Protein AF-A0A4D4J671-F1 (afdb_monomer_lite)

pLDDT: mean 84.57, std 7.19, range [67.38, 94.12]

Organism: NCBI:txid1931992

Radius of gyration: 20.38 Å; chains: 1; bounding box: 47×34×47 Å

Foldseek 3Di:
DKAWPVRHDADWADPDPPDIDGDDDVPTDMDDDDPPPDDDPDDDDDDDDDDDPDPDDD

Sequence (58 aa):
MVRDAAGRTRDHRDLGGGTIQVDLRRGEETVVYRAGDRPHLEVGPVPCAPADPWGLPS

Secondary structure (DSSP, 8-state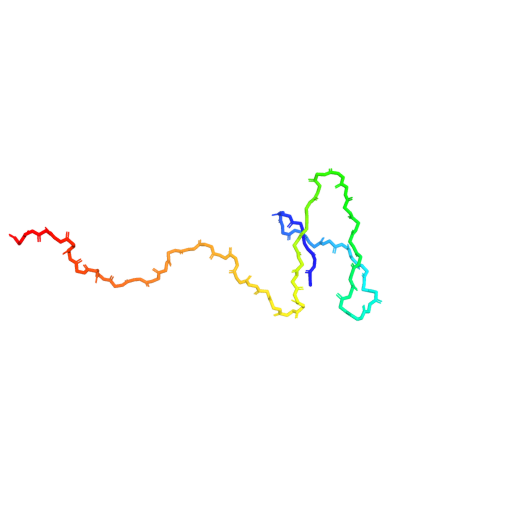):
-EEETT--B---EEEETTEEE----TT--EEE--TT--------PPP-PPPPPSS---

Structure (mmCIF, N/CA/C/O backbone):
data_AF-A0A4D4J671-F1
#
_entry.id   AF-A0A4D4J671-F1
#
loop_
_atom_site.group_PDB
_atom_site.id
_atom_site.type_symbol
_atom_site.label_atom_id
_atom_site.label_alt_id
_atom_site.label_comp_id
_atom_site.label_asym_id
_atom_site.label_entity_id
_atom_site.label_seq_id
_atom_site.pdbx_PDB_ins_code
_atom_site.Cartn_x
_atom_site.Cartn_y
_atom_site.Cartn_z
_atom_site.occupancy
_atom_site.B_iso_or_equiv
_atom_site.auth_seq_id
_atom_site.auth_comp_id
_atom_site.auth_asym_id
_atom_site.auth_atom_id
_atom_site.pdbx_PDB_model_num
ATOM 1 N N . MET A 1 1 ? -4.501 -7.463 1.535 1.00 82.81 1 MET A N 1
ATOM 2 C CA . MET A 1 1 ? -3.476 -7.253 2.580 1.00 82.81 1 MET A CA 1
ATOM 3 C C . MET A 1 1 ? -3.645 -5.851 3.136 1.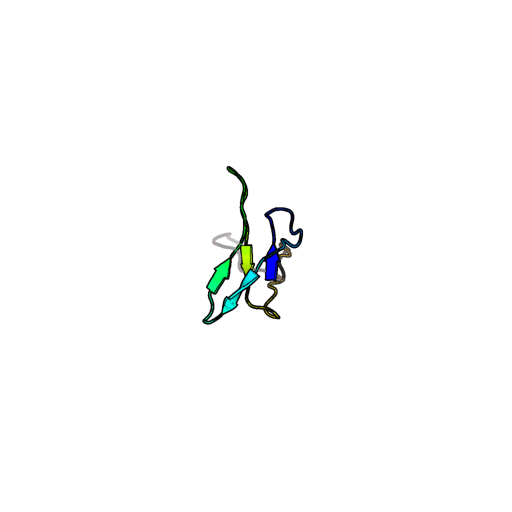00 82.81 1 MET A C 1
ATOM 5 O O . MET A 1 1 ? -3.823 -4.935 2.343 1.00 82.81 1 MET A O 1
ATOM 9 N N . VAL A 1 2 ? -3.601 -5.697 4.460 1.00 85.94 2 VAL A N 1
ATOM 10 C CA . VAL A 1 2 ? -3.767 -4.414 5.164 1.00 85.94 2 VAL A CA 1
ATOM 11 C C . VAL A 1 2 ? -2.490 -4.123 5.951 1.00 85.94 2 VAL A C 1
ATOM 13 O O . VAL A 1 2 ? -1.975 -5.018 6.629 1.00 85.94 2 VAL A O 1
ATOM 16 N N . ARG A 1 3 ? -1.920 -2.922 5.804 1.00 86.31 3 ARG A N 1
ATOM 17 C CA . ARG A 1 3 ? -0.625 -2.552 6.410 1.00 86.31 3 ARG A CA 1
ATOM 18 C C . ARG A 1 3 ? -0.598 -1.106 6.881 1.00 86.31 3 ARG A C 1
ATOM 20 O O . ARG A 1 3 ? -1.349 -0.295 6.355 1.00 86.31 3 ARG A O 1
ATOM 27 N N . ASP A 1 4 ? 0.275 -0.773 7.824 1.00 86.62 4 ASP A N 1
ATOM 28 C CA . ASP A 1 4 ? 0.532 0.623 8.202 1.00 86.62 4 ASP A CA 1
ATOM 29 C C . ASP A 1 4 ? 1.591 1.299 7.315 1.00 86.62 4 ASP A C 1
ATOM 31 O O . ASP A 1 4 ? 2.197 0.664 6.447 1.00 86.62 4 ASP A O 1
ATOM 35 N N . ALA A 1 5 ? 1.824 2.593 7.553 1.00 81.88 5 ALA A N 1
ATOM 36 C CA . ALA A 1 5 ? 2.822 3.391 6.838 1.00 81.88 5 ALA A CA 1
ATOM 37 C C . ALA A 1 5 ? 4.262 2.857 6.982 1.00 81.88 5 ALA A C 1
ATOM 39 O O . ALA A 1 5 ? 5.085 3.054 6.094 1.00 81.88 5 ALA A O 1
ATOM 40 N N . ALA A 1 6 ? 4.567 2.132 8.065 1.00 84.06 6 ALA A N 1
ATOM 41 C CA . ALA A 1 6 ? 5.856 1.467 8.264 1.00 84.06 6 ALA A CA 1
ATOM 42 C C . ALA A 1 6 ? 5.928 0.091 7.571 1.00 84.06 6 ALA A C 1
ATOM 44 O O . ALA A 1 6 ? 6.921 -0.625 7.694 1.00 84.06 6 ALA A O 1
ATOM 45 N N . GLY A 1 7 ? 4.871 -0.316 6.863 1.00 81.19 7 GLY A N 1
ATOM 46 C CA . GLY A 1 7 ? 4.796 -1.597 6.180 1.00 81.19 7 GLY A CA 1
ATOM 47 C C . GLY A 1 7 ? 4.596 -2.783 7.122 1.00 81.19 7 GLY A C 1
ATOM 48 O O . GLY A 1 7 ? 4.911 -3.909 6.746 1.00 81.19 7 GLY A O 1
ATOM 49 N N . ARG A 1 8 ? 4.079 -2.594 8.336 1.00 85.94 8 ARG A N 1
ATOM 50 C CA . ARG A 1 8 ? 3.718 -3.714 9.218 1.00 85.94 8 ARG A CA 1
ATOM 51 C C . ARG A 1 8 ? 2.311 -4.186 8.892 1.00 85.94 8 ARG A C 1
ATOM 53 O O . ARG A 1 8 ? 1.429 -3.372 8.631 1.00 85.94 8 ARG A O 1
ATOM 60 N N . THR A 1 9 ? 2.103 -5.501 8.890 1.00 86.06 9 THR A N 1
ATOM 61 C CA . THR A 1 9 ? 0.767 -6.080 8.697 1.00 86.06 9 THR A CA 1
ATOM 62 C C . THR A 1 9 ? -0.150 -5.641 9.833 1.00 86.06 9 THR A C 1
ATOM 64 O O . THR A 1 9 ? 0.260 -5.646 10.993 1.00 86.06 9 THR A O 1
ATOM 67 N N . ARG A 1 10 ? -1.379 -5.255 9.488 1.00 86.31 10 ARG A N 1
ATOM 68 C CA . ARG A 1 10 ? -2.435 -4.927 10.443 1.00 86.31 10 ARG A CA 1
ATOM 69 C C . ARG A 1 10 ? -3.492 -6.021 10.435 1.00 86.31 10 ARG A C 1
ATOM 71 O O . ARG A 1 10 ? -3.876 -6.523 9.371 1.00 86.31 10 ARG A O 1
ATOM 78 N N . ASP A 1 11 ? -3.960 -6.353 11.629 1.00 89.31 11 ASP A N 1
ATOM 79 C CA . ASP A 1 11 ? -5.132 -7.196 11.791 1.00 89.31 11 ASP A CA 1
ATOM 80 C C . ASP A 1 11 ? -6.338 -6.482 11.182 1.00 89.31 11 ASP A C 1
ATOM 82 O O . ASP A 1 11 ? -6.514 -5.270 11.315 1.00 89.31 11 ASP A O 1
ATOM 86 N N . HIS A 1 12 ? -7.138 -7.239 10.446 1.00 90.31 12 HIS A N 1
ATOM 87 C CA . HIS A 1 12 ? -8.355 -6.757 9.814 1.00 90.31 12 HIS A CA 1
ATOM 88 C C . HIS A 1 12 ? -9.359 -7.897 9.761 1.00 90.31 12 HIS A C 1
ATOM 90 O O . HIS A 1 12 ? -8.987 -9.075 9.763 1.00 90.31 12 HIS A O 1
ATOM 96 N N . ARG A 1 13 ? -10.637 -7.539 9.685 1.00 93.62 13 ARG A N 1
ATOM 97 C CA . ARG A 1 13 ? -11.725 -8.499 9.534 1.00 93.62 13 ARG A CA 1
ATOM 98 C C . ARG A 1 13 ? -12.353 -8.344 8.158 1.00 93.62 13 ARG A C 1
ATOM 100 O O . ARG A 1 13 ? -12.741 -7.243 7.783 1.00 93.62 13 ARG A O 1
ATOM 107 N N . ASP A 1 14 ? -12.470 -9.443 7.425 1.00 91.12 14 ASP A N 1
ATOM 108 C CA . ASP A 1 14 ? -13.277 -9.494 6.207 1.00 91.12 14 ASP A CA 1
ATOM 109 C C . ASP A 1 14 ? -14.759 -9.616 6.593 1.00 91.12 14 ASP A C 1
ATOM 111 O O . ASP A 1 14 ? -15.129 -10.476 7.400 1.00 91.12 14 ASP A O 1
ATOM 115 N N . LEU A 1 15 ? -15.591 -8.717 6.069 1.00 94.12 15 LEU A N 1
ATOM 116 C CA . LEU A 1 15 ? -17.040 -8.702 6.286 1.00 94.12 15 LEU A CA 1
ATOM 117 C C . LEU A 1 15 ? -17.815 -9.224 5.062 1.00 94.12 15 LEU A C 1
ATOM 119 O O . LEU A 1 15 ? -19.040 -9.327 5.116 1.00 94.12 15 LEU A O 1
ATOM 123 N N . GLY A 1 16 ? -17.122 -9.585 3.980 1.00 91.31 16 GLY A N 1
ATOM 124 C CA . GLY A 1 16 ? -17.700 -10.061 2.729 1.00 91.31 16 GLY A CA 1
ATOM 125 C C . GLY A 1 16 ? -18.056 -8.940 1.748 1.00 91.31 16 GLY A C 1
ATOM 126 O O . GLY A 1 16 ? -18.092 -7.754 2.078 1.00 91.31 16 GLY A O 1
ATOM 127 N N . GLY A 1 17 ? -18.288 -9.315 0.485 1.00 89.19 17 GLY A N 1
ATOM 128 C CA . GLY A 1 17 ? -18.720 -8.377 -0.562 1.00 89.19 17 GLY A CA 1
ATOM 129 C C . GLY A 1 17 ? -17.703 -7.279 -0.900 1.00 89.19 17 GLY A C 1
ATOM 130 O O . GLY A 1 17 ? -18.093 -6.220 -1.377 1.00 89.19 17 GLY A O 1
ATOM 131 N N . GLY A 1 18 ? -16.414 -7.502 -0.621 1.00 87.12 18 GLY A N 1
ATOM 132 C CA . GLY A 1 18 ? -15.365 -6.486 -0.776 1.00 87.12 18 GLY A CA 1
ATOM 133 C C . GLY A 1 18 ? -15.259 -5.507 0.398 1.00 87.12 18 GLY A C 1
ATOM 134 O O . GLY A 1 18 ? -14.492 -4.551 0.320 1.00 87.12 18 GLY A O 1
ATOM 135 N N . THR A 1 19 ? -15.997 -5.745 1.485 1.00 92.12 19 THR A N 1
ATOM 136 C CA . THR A 1 19 ? -15.962 -4.919 2.694 1.00 92.12 19 THR A CA 1
ATOM 137 C C . THR A 1 19 ? -14.976 -5.492 3.701 1.00 92.12 19 THR A C 1
ATOM 139 O O . THR A 1 19 ? -15.045 -6.670 4.048 1.00 92.12 19 THR A O 1
ATOM 142 N N . ILE A 1 20 ? -14.099 -4.643 4.233 1.00 92.50 20 ILE A N 1
ATOM 143 C CA . ILE A 1 20 ? -13.200 -4.996 5.331 1.00 92.50 20 ILE A CA 1
ATOM 144 C C . ILE A 1 20 ? -13.330 -3.988 6.469 1.00 92.50 20 ILE A C 1
ATOM 146 O O . ILE A 1 20 ? -13.572 -2.804 6.240 1.00 92.50 20 ILE A O 1
ATOM 150 N N . GLN A 1 21 ? -13.129 -4.455 7.695 1.00 93.69 21 GLN A N 1
ATOM 151 C CA . GLN A 1 21 ? -13.002 -3.614 8.875 1.00 93.69 21 GLN A CA 1
ATOM 152 C C . GLN A 1 21 ? -11.535 -3.535 9.293 1.00 93.69 21 GLN A C 1
ATOM 154 O O . GLN A 1 21 ? -10.858 -4.560 9.417 1.00 93.69 21 GLN A O 1
ATOM 159 N N . VAL A 1 22 ? -11.074 -2.310 9.542 1.00 94.06 22 VAL A N 1
ATOM 160 C CA . VAL A 1 22 ? -9.750 -2.018 10.089 1.00 94.06 22 VAL A CA 1
ATOM 161 C C . VAL A 1 22 ? -9.921 -1.046 11.247 1.00 94.06 22 VAL A C 1
ATOM 163 O O . VAL A 1 22 ? -10.490 0.030 11.069 1.00 94.06 22 VAL A O 1
ATOM 166 N N . ASP A 1 23 ? -9.423 -1.416 12.422 1.00 93.12 23 ASP A N 1
ATOM 167 C CA . ASP A 1 23 ? -9.478 -0.551 13.596 1.00 93.12 23 ASP A CA 1
ATOM 168 C C . ASP A 1 23 ? -8.257 0.381 13.597 1.00 93.12 23 ASP A C 1
ATOM 170 O O . ASP A 1 23 ? -7.111 -0.069 13.681 1.00 93.12 23 ASP A O 1
ATOM 174 N N . LEU A 1 24 ? -8.505 1.689 13.492 1.00 90.94 24 LEU A N 1
ATOM 175 C CA . LEU A 1 24 ? -7.473 2.728 13.481 1.00 90.94 24 LEU A CA 1
ATOM 176 C C . LEU A 1 24 ? -7.629 3.643 14.690 1.00 90.94 24 LEU A C 1
ATOM 178 O O . LEU A 1 24 ? -8.724 4.119 15.000 1.00 90.94 24 LEU A O 1
ATOM 182 N N . ARG A 1 25 ? -6.518 3.937 15.363 1.00 91.62 25 ARG A N 1
ATOM 183 C CA . ARG A 1 25 ? -6.477 5.009 16.362 1.00 91.62 25 ARG A CA 1
ATOM 184 C C . ARG A 1 25 ? -6.384 6.363 15.666 1.00 91.62 25 ARG A C 1
ATOM 186 O O . ARG A 1 25 ? -6.012 6.473 14.500 1.00 91.62 25 ARG A O 1
ATOM 193 N N . ARG A 1 26 ? -6.684 7.433 16.404 1.00 92.06 26 ARG A N 1
ATOM 194 C CA . ARG A 1 26 ? -6.513 8.801 15.900 1.00 92.06 26 ARG A CA 1
ATOM 195 C C . ARG A 1 26 ? -5.063 9.020 15.449 1.00 92.06 26 ARG A C 1
ATOM 197 O O . ARG A 1 26 ? -4.147 8.841 16.246 1.00 92.06 26 ARG A O 1
ATOM 204 N N . GLY A 1 27 ? -4.893 9.453 14.200 1.00 91.06 27 GLY A N 1
ATOM 205 C CA . GLY A 1 27 ? -3.584 9.689 13.586 1.00 91.06 27 GLY A CA 1
ATOM 206 C C . GLY A 1 27 ? -2.915 8.439 13.009 1.00 91.06 27 GLY A C 1
ATOM 207 O O . GLY A 1 27 ? -1.787 8.537 12.542 1.00 91.06 27 GLY A O 1
ATOM 208 N N . GLU A 1 28 ? -3.575 7.277 13.041 1.00 91.31 28 GLU A N 1
ATOM 209 C CA . GLU A 1 28 ? -3.105 6.095 12.322 1.00 91.31 28 GLU A CA 1
ATOM 210 C C . GLU A 1 28 ? -3.649 6.046 10.899 1.00 91.31 28 GLU A C 1
ATOM 212 O O . GLU A 1 28 ? -4.770 6.464 10.610 1.00 91.31 28 GLU A O 1
ATOM 217 N N . GLU A 1 29 ? -2.841 5.457 10.027 1.00 89.69 29 GLU A N 1
ATOM 218 C CA . GLU A 1 29 ? -3.143 5.271 8.619 1.00 89.69 29 GLU A CA 1
ATOM 219 C C . GLU A 1 29 ? -2.904 3.815 8.233 1.00 89.69 29 GLU A C 1
ATOM 221 O O . GLU A 1 29 ? -2.050 3.121 8.802 1.00 89.69 29 GLU A O 1
ATOM 226 N N . THR A 1 30 ? -3.648 3.352 7.231 1.00 91.56 30 THR A N 1
ATOM 227 C CA . THR A 1 30 ? -3.458 2.025 6.660 1.00 91.56 30 THR A CA 1
ATOM 228 C C . THR A 1 30 ? -3.579 2.063 5.148 1.00 91.56 30 THR A C 1
ATOM 230 O O . THR A 1 30 ? -4.308 2.881 4.592 1.00 91.56 30 THR A O 1
ATOM 233 N N . VAL A 1 31 ? -2.897 1.134 4.488 1.00 87.75 31 VAL A N 1
ATOM 234 C CA . VAL A 1 31 ? -3.009 0.920 3.052 1.00 87.75 31 VAL A CA 1
ATOM 235 C C . VAL A 1 31 ? -3.570 -0.470 2.794 1.00 87.75 31 VAL A C 1
ATOM 237 O O . VAL A 1 31 ? -3.114 -1.463 3.376 1.00 87.75 31 VAL A O 1
ATOM 240 N N . VAL A 1 32 ? -4.575 -0.528 1.923 1.00 88.06 32 VAL A N 1
ATOM 241 C CA . VAL A 1 32 ? -5.309 -1.743 1.573 1.00 88.06 32 VAL A CA 1
ATOM 242 C C . VAL A 1 32 ? -4.988 -2.120 0.136 1.00 88.06 32 VAL A C 1
ATOM 244 O O . VAL A 1 32 ? -5.180 -1.333 -0.784 1.00 88.06 32 VAL A O 1
ATOM 247 N N . TYR A 1 33 ? -4.540 -3.358 -0.047 1.00 83.50 33 TYR A N 1
ATOM 248 C CA . TYR A 1 33 ? -4.267 -3.945 -1.355 1.00 83.50 33 TYR A CA 1
ATOM 249 C C . TYR A 1 33 ? -5.072 -5.224 -1.535 1.00 83.50 33 TYR A C 1
ATOM 251 O O . TYR A 1 33 ? -5.303 -5.963 -0.566 1.00 83.50 33 TYR A O 1
ATOM 259 N N . ARG A 1 34 ? -5.414 -5.555 -2.782 1.00 83.81 34 ARG A N 1
ATOM 260 C CA . ARG A 1 34 ? -5.912 -6.893 -3.109 1.00 83.81 34 ARG A CA 1
ATOM 261 C C . ARG A 1 34 ? -4.857 -7.935 -2.720 1.00 83.81 34 ARG A C 1
ATOM 263 O O . ARG A 1 34 ? -3.655 -7.721 -2.868 1.00 83.81 34 ARG A O 1
ATOM 270 N N . ALA A 1 35 ? -5.292 -9.059 -2.155 1.00 75.44 35 ALA A N 1
ATOM 271 C CA . ALA A 1 35 ? -4.379 -10.156 -1.845 1.00 75.44 35 ALA A CA 1
ATOM 272 C C . ALA A 1 35 ? -3.705 -10.676 -3.130 1.00 75.44 35 ALA A C 1
ATOM 274 O O . ALA A 1 35 ? -4.373 -10.841 -4.146 1.00 75.44 35 ALA A O 1
ATOM 275 N N . GLY A 1 36 ? -2.390 -10.910 -3.072 1.00 75.56 36 GLY A N 1
ATOM 276 C CA . GLY A 1 36 ? -1.576 -11.341 -4.217 1.00 75.56 36 GLY A CA 1
ATOM 277 C C . GLY A 1 36 ? -1.065 -10.207 -5.110 1.00 75.56 36 GLY A C 1
ATOM 278 O O . GLY A 1 36 ? -0.112 -10.414 -5.849 1.00 75.56 36 GLY A O 1
ATOM 279 N N . ASP A 1 37 ? -1.619 -9.002 -4.983 1.00 78.38 37 ASP A N 1
ATOM 280 C CA . ASP A 1 37 ? -1.340 -7.873 -5.875 1.00 78.38 37 ASP A CA 1
ATOM 281 C C . ASP A 1 37 ? -0.399 -6.864 -5.199 1.00 78.38 37 ASP A C 1
ATOM 283 O O . ASP A 1 37 ? -0.709 -5.686 -5.032 1.00 78.38 37 ASP A O 1
ATOM 287 N N . ARG A 1 38 ? 0.731 -7.361 -4.674 1.00 71.81 38 ARG A N 1
ATOM 288 C CA . ARG A 1 38 ? 1.702 -6.528 -3.951 1.00 71.81 38 ARG A CA 1
ATOM 289 C C . ARG A 1 38 ? 2.533 -5.730 -4.963 1.00 71.81 38 ARG A C 1
ATOM 291 O O . ARG A 1 38 ? 3.390 -6.337 -5.609 1.00 71.81 38 ARG A O 1
ATOM 298 N N . PRO A 1 39 ? 2.388 -4.396 -5.049 1.00 70.50 39 PRO A N 1
ATOM 299 C CA . PRO A 1 39 ? 3.309 -3.603 -5.846 1.00 70.50 39 PRO A CA 1
ATOM 300 C C . PRO A 1 39 ? 4.715 -3.675 -5.238 1.00 70.50 39 PRO A C 1
ATOM 302 O O . PRO A 1 39 ? 4.884 -3.642 -4.012 1.00 70.50 39 PRO A O 1
ATOM 305 N N . HIS A 1 40 ? 5.733 -3.776 -6.091 1.00 75.12 40 HIS A N 1
ATOM 306 C CA . HIS A 1 40 ? 7.103 -3.500 -5.671 1.00 75.12 40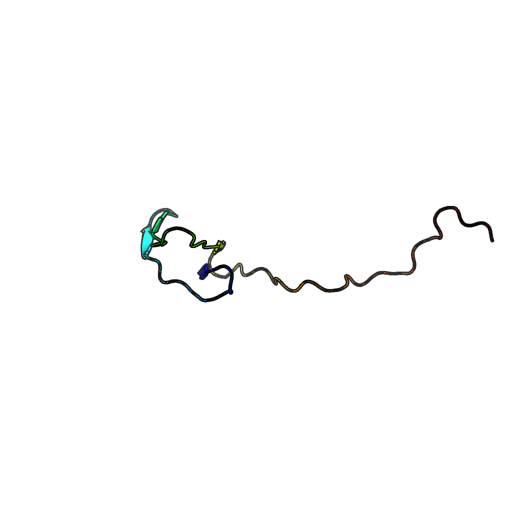 HIS A CA 1
ATOM 307 C C . HIS A 1 40 ? 7.203 -1.999 -5.393 1.00 75.12 40 HIS A C 1
ATOM 309 O O . HIS A 1 40 ? 7.083 -1.187 -6.303 1.00 75.12 40 HIS A O 1
ATOM 315 N N . LEU A 1 41 ? 7.378 -1.638 -4.123 1.00 70.31 41 LEU A N 1
ATOM 316 C CA . LEU A 1 41 ? 7.539 -0.250 -3.679 1.00 70.31 41 LEU A CA 1
ATOM 317 C C . LEU A 1 41 ? 9.023 0.134 -3.590 1.00 70.31 41 LEU A C 1
ATOM 319 O O . LEU A 1 41 ? 9.417 0.903 -2.718 1.00 70.31 41 LEU A O 1
ATOM 323 N N . GLU A 1 42 ? 9.862 -0.447 -4.445 1.00 80.44 42 GLU A N 1
ATOM 324 C CA . GLU A 1 42 ? 11.255 -0.031 -4.557 1.00 80.44 42 GLU A CA 1
ATOM 325 C C . GLU A 1 42 ? 11.335 1.192 -5.464 1.00 80.44 42 GLU A C 1
ATOM 327 O O . GLU A 1 42 ? 10.969 1.148 -6.638 1.00 80.44 42 GLU A O 1
ATOM 332 N N . VAL A 1 43 ? 11.812 2.298 -4.899 1.00 83.19 43 VAL A N 1
ATOM 333 C CA . VAL A 1 43 ? 12.194 3.476 -5.671 1.00 83.19 43 VAL A CA 1
ATOM 334 C C . VAL A 1 43 ? 13.652 3.296 -6.058 1.00 83.19 43 VAL A C 1
ATOM 336 O O . VAL A 1 43 ? 14.528 3.253 -5.196 1.00 83.19 43 VAL A O 1
ATOM 339 N N . GLY A 1 44 ? 13.910 3.188 -7.354 1.00 86.56 44 GLY A N 1
ATOM 340 C CA . GLY A 1 44 ? 15.253 3.041 -7.893 1.00 86.56 44 GLY A CA 1
ATOM 341 C C . GLY A 1 44 ? 15.391 3.739 -9.242 1.00 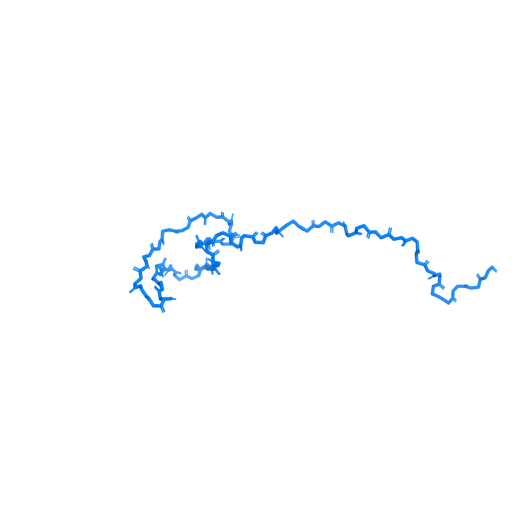86.56 44 GLY A C 1
ATOM 342 O O . GLY A 1 44 ? 14.381 4.101 -9.855 1.00 86.56 44 GLY A O 1
ATOM 343 N N . PRO A 1 45 ? 16.631 3.946 -9.713 1.00 85.62 45 PRO A N 1
ATOM 344 C CA . PRO A 1 45 ? 16.872 4.442 -11.056 1.00 85.62 45 PRO A CA 1
ATOM 345 C C . PRO A 1 45 ? 16.194 3.525 -12.072 1.00 85.62 45 PRO A C 1
ATOM 347 O O . PRO A 1 45 ? 16.409 2.312 -12.072 1.00 85.62 45 PRO A O 1
ATOM 350 N N . VAL A 1 46 ? 15.383 4.110 -12.948 1.00 83.50 46 VAL A N 1
ATOM 351 C CA . VAL A 1 46 ? 14.864 3.386 -14.106 1.00 83.50 46 VAL A CA 1
ATOM 352 C C . VAL A 1 46 ? 16.020 3.245 -15.096 1.00 83.50 46 VAL A C 1
ATOM 354 O O . VAL A 1 46 ? 16.647 4.262 -15.408 1.00 83.50 46 VAL A O 1
ATOM 357 N N .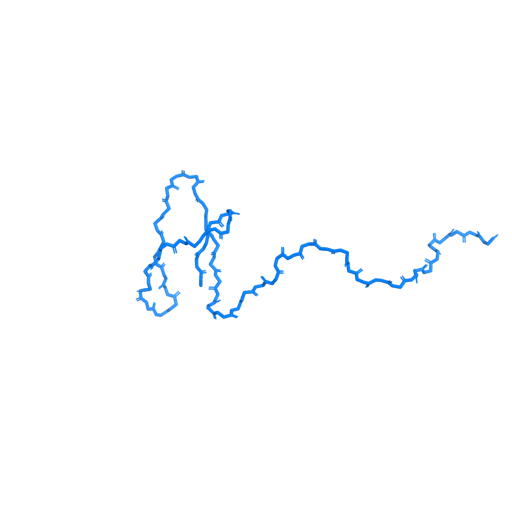 PRO A 1 47 ? 16.330 2.032 -15.592 1.00 87.94 47 PRO A N 1
ATOM 358 C CA . PRO A 1 47 ? 17.326 1.868 -16.641 1.00 87.94 47 PRO A CA 1
ATOM 359 C C . PRO A 1 47 ? 17.023 2.808 -17.812 1.00 87.94 47 PRO A C 1
ATOM 361 O O . PRO A 1 47 ? 15.922 2.781 -18.363 1.00 87.9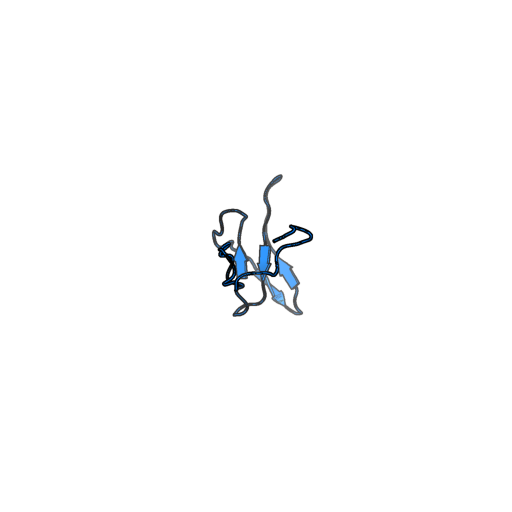4 47 PRO A O 1
ATOM 364 N N . CYS A 1 48 ? 17.987 3.649 -18.176 1.00 86.88 48 CYS A N 1
ATOM 365 C CA . CYS A 1 48 ? 17.848 4.604 -19.268 1.00 86.88 48 CYS A CA 1
ATOM 366 C C . CYS A 1 48 ? 19.024 4.503 -20.243 1.00 86.88 48 CYS A C 1
ATOM 368 O O . CYS A 1 48 ? 20.123 4.074 -19.887 1.00 86.88 48 CYS A O 1
ATOM 370 N N . ALA A 1 49 ? 18.764 4.885 -21.491 1.00 87.44 49 ALA A N 1
ATOM 371 C CA . ALA A 1 49 ? 19.791 5.084 -22.504 1.00 87.44 49 ALA A CA 1
ATOM 372 C C . ALA A 1 49 ? 20.240 6.557 -22.501 1.00 87.44 49 ALA A C 1
ATOM 374 O O . ALA A 1 49 ? 19.493 7.414 -22.016 1.00 87.44 49 ALA A O 1
ATOM 375 N N . PRO A 1 50 ? 21.428 6.873 -23.051 1.00 86.25 50 PRO A N 1
ATOM 376 C CA . PRO A 1 50 ? 21.815 8.253 -23.313 1.00 86.25 50 PRO A CA 1
ATOM 377 C C . PRO A 1 50 ? 20.702 8.983 -24.075 1.00 86.25 50 PRO A C 1
ATOM 379 O O . PRO A 1 50 ? 20.203 8.474 -25.078 1.00 86.25 50 PRO A O 1
ATOM 382 N N . ALA A 1 51 ? 20.290 10.143 -23.570 1.00 81.88 51 ALA A N 1
ATOM 383 C CA . ALA A 1 51 ? 19.313 10.999 -24.230 1.00 81.88 51 ALA A CA 1
ATOM 384 C C . ALA A 1 51 ? 20.026 12.002 -25.143 1.00 81.88 51 ALA A C 1
ATOM 386 O O . ALA A 1 51 ? 21.146 12.424 -24.841 1.00 81.88 51 ALA A O 1
ATOM 387 N N . ASP A 1 52 ? 19.363 12.405 -26.228 1.00 84.44 52 ASP A N 1
ATOM 388 C CA . ASP A 1 52 ? 19.881 13.458 -27.098 1.00 84.44 52 ASP A CA 1
ATOM 389 C C . ASP A 1 52 ? 20.083 14.760 -26.302 1.00 84.44 52 ASP A C 1
ATOM 391 O O . ASP A 1 52 ? 19.215 15.128 -25.496 1.00 84.44 52 ASP A O 1
ATOM 395 N N . PRO A 1 53 ? 21.200 15.485 -26.512 1.00 76.31 53 PRO A N 1
ATOM 396 C CA . PRO A 1 53 ? 21.443 16.752 -25.844 1.00 76.31 53 PRO A CA 1
ATOM 397 C C . PRO A 1 53 ? 20.329 17.737 -26.181 1.00 76.31 53 PRO A C 1
ATOM 399 O O . PRO A 1 53 ? 20.126 18.119 -27.334 1.00 76.31 53 PRO A O 1
ATOM 402 N N . TRP A 1 54 ? 19.600 18.177 -25.164 1.00 76.62 54 TRP A N 1
ATOM 403 C CA . TRP A 1 54 ? 18.573 19.189 -25.352 1.00 76.62 54 TRP A CA 1
ATOM 404 C C . TRP A 1 54 ? 19.221 20.554 -25.592 1.00 76.62 54 TRP A C 1
ATOM 406 O O . TRP A 1 54 ? 19.650 21.228 -24.659 1.00 76.62 54 TRP A O 1
ATOM 416 N N . GLY A 1 55 ? 19.303 20.949 -26.864 1.00 76.06 55 GLY A N 1
ATOM 417 C CA . GLY A 1 55 ? 19.682 22.302 -27.279 1.00 76.06 55 GLY A CA 1
ATOM 418 C C . GLY A 1 55 ? 21.136 22.705 -27.012 1.00 76.06 55 GLY A C 1
ATOM 419 O O . GLY A 1 55 ? 21.437 23.895 -27.075 1.00 76.06 55 GLY A O 1
ATOM 420 N N . LEU A 1 56 ? 22.038 21.763 -26.726 1.00 67.38 56 LEU A N 1
ATOM 421 C CA . LEU A 1 56 ? 23.468 22.064 -26.615 1.00 67.38 56 LEU A CA 1
ATOM 422 C C . LEU A 1 56 ? 24.115 22.032 -28.011 1.00 67.38 56 LEU A C 1
ATOM 424 O O . LEU A 1 56 ? 23.997 21.013 -28.694 1.00 67.38 56 LEU A O 1
ATOM 428 N N . PRO A 1 57 ? 24.780 23.115 -28.459 1.00 67.44 57 PRO A N 1
ATOM 429 C CA . PRO A 1 57 ? 25.570 23.080 -29.683 1.00 67.44 57 PRO A CA 1
ATOM 430 C C . PRO A 1 57 ? 26.793 22.171 -29.507 1.00 67.44 57 PRO A C 1
ATOM 432 O O . PRO A 1 57 ? 27.335 22.054 -28.407 1.00 67.44 57 PRO A O 1
ATOM 435 N N . SER A 1 58 ? 27.185 21.532 -30.612 1.00 70.12 58 SER A N 1
ATOM 436 C CA . SER A 1 58 ? 28.366 20.668 -30.745 1.00 70.12 58 SER A CA 1
ATOM 437 C C . SER A 1 58 ? 29.673 21.377 -30.420 1.00 70.12 58 SER A C 1
ATOM 439 O O . SER A 1 58 ? 29.816 22.523 -30.911 1.00 70.12 58 SER A O 1
#